Protein AF-0000000079921568 (afdb_homodimer)

Structure (mmCIF, N/CA/C/O backbone):
data_AF-0000000079921568-model_v1
#
loop_
_entity.id
_entity.type
_entity.pdbx_description
1 polymer 'ATP synthase subunit c'
#
loop_
_atom_site.group_PDB
_atom_site.id
_atom_site.type_symbol
_atom_site.label_atom_id
_atom_site.label_alt_id
_atom_site.label_comp_id
_atom_site.label_asym_id
_atom_site.label_entity_id
_a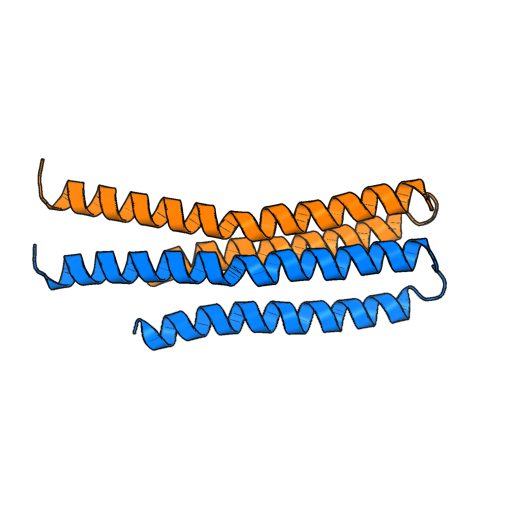tom_site.label_seq_id
_atom_site.pdbx_PDB_ins_code
_atom_site.Cartn_x
_atom_site.Cartn_y
_atom_site.Cartn_z
_atom_site.occupancy
_atom_site.B_iso_or_equiv
_atom_site.auth_seq_id
_atom_site.auth_comp_id
_atom_site.auth_asym_id
_atom_site.auth_atom_id
_atom_site.pdbx_PDB_model_num
ATOM 1 N N . MET A 1 1 ? -6.113 39.531 9.977 1 38.06 1 MET A N 1
ATOM 2 C CA . MET A 1 1 ? -5.785 38.188 9.562 1 38.06 1 MET A CA 1
ATOM 3 C C . MET A 1 1 ? -4.434 37.75 10.133 1 38.06 1 MET A C 1
ATOM 5 O O . MET A 1 1 ? -3.393 38.281 9.727 1 38.06 1 MET A O 1
ATOM 9 N N . ASP A 1 2 ? -4.32 37.344 11.359 1 45.12 2 ASP A N 1
ATOM 10 C CA . ASP A 1 2 ? -3.203 37.375 12.297 1 45.12 2 ASP A CA 1
ATOM 11 C C . ASP A 1 2 ? -2.186 36.281 11.953 1 45.12 2 ASP A C 1
ATOM 13 O O . ASP A 1 2 ? -2.521 35.281 11.305 1 45.12 2 ASP A O 1
ATOM 17 N N . ALA A 1 3 ? -0.828 36.594 11.945 1 54.62 3 ALA A N 1
ATOM 18 C CA . ALA A 1 3 ? 0.366 35.781 11.703 1 54.62 3 ALA A CA 1
ATOM 19 C C . ALA A 1 3 ? 0.149 34.344 12.141 1 54.62 3 ALA A C 1
ATOM 21 O O . ALA A 1 3 ? 0.685 33.406 11.531 1 54.62 3 ALA A O 1
ATOM 22 N N . THR A 1 4 ? -0.68 34.125 13.109 1 51.62 4 THR A N 1
ATOM 23 C CA . THR A 1 4 ? -0.924 32.812 13.664 1 51.62 4 THR A CA 1
ATOM 24 C C . THR A 1 4 ? -1.682 31.938 12.664 1 51.62 4 THR A C 1
ATOM 26 O O . THR A 1 4 ? -1.43 30.734 12.555 1 51.62 4 THR A O 1
ATOM 29 N N . THR A 1 5 ? -2.674 32.562 11.938 1 52.34 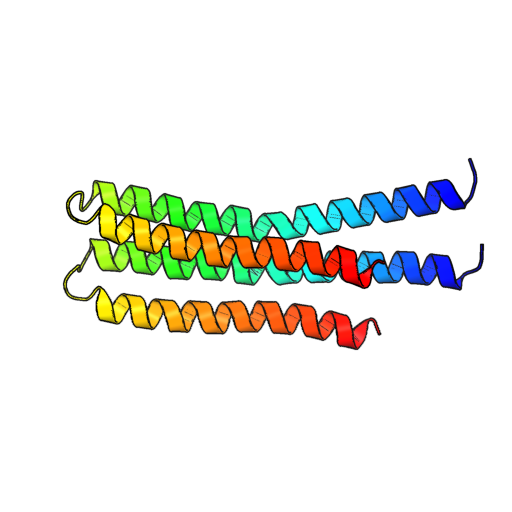5 THR A N 1
ATOM 30 C CA . THR A 1 5 ? -3.469 31.812 10.961 1 52.34 5 THR A CA 1
ATOM 31 C C . THR A 1 5 ? -2.613 31.422 9.758 1 52.34 5 THR A C 1
ATOM 33 O O . THR A 1 5 ? -2.773 30.328 9.219 1 52.34 5 THR A O 1
ATOM 36 N N . VAL A 1 6 ? -1.819 32.344 9.359 1 48.06 6 VAL A N 1
ATOM 37 C CA . VAL A 1 6 ? -0.957 32.062 8.219 1 48.06 6 VAL A CA 1
ATOM 38 C C . VAL A 1 6 ? 0.028 30.969 8.57 1 48.06 6 VAL A C 1
ATOM 40 O O . VAL A 1 6 ? 0.27 30.062 7.77 1 48.06 6 VAL A O 1
ATOM 43 N N . LEU A 1 7 ? 0.673 31.078 9.758 1 50.62 7 LEU A N 1
ATOM 44 C CA . LEU A 1 7 ? 1.622 30.047 10.188 1 50.62 7 LEU A CA 1
ATOM 45 C C . LEU A 1 7 ? 0.937 28.688 10.312 1 50.62 7 LEU A C 1
ATOM 47 O O . LEU A 1 7 ? 1.525 27.656 9.984 1 50.62 7 LEU A O 1
ATOM 51 N N . ALA A 1 8 ? -0.29 28.672 10.844 1 53.34 8 ALA A N 1
ATOM 52 C CA . ALA A 1 8 ? -1.064 27.438 10.953 1 53.34 8 ALA A CA 1
ATOM 53 C C . ALA A 1 8 ? -1.344 26.828 9.57 1 53.34 8 ALA A C 1
ATOM 55 O O . ALA A 1 8 ? -1.312 25.609 9.398 1 53.34 8 ALA A O 1
ATOM 56 N N . GLU A 1 9 ? -1.662 27.75 8.633 1 50.62 9 GLU A N 1
ATOM 57 C CA . GLU A 1 9 ? -1.928 27.312 7.273 1 50.62 9 GLU A CA 1
ATOM 58 C C . GLU A 1 9 ? -0.677 26.703 6.637 1 50.62 9 GLU A C 1
ATOM 60 O O . GLU A 1 9 ? -0.748 25.672 5.961 1 50.62 9 GLU A O 1
ATOM 65 N N . ILE A 1 10 ? 0.417 27.422 6.848 1 49.44 10 ILE A N 1
ATOM 66 C CA . ILE A 1 10 ? 1.685 26.953 6.305 1 49.44 10 ILE A CA 1
ATOM 67 C C . ILE A 1 10 ? 2.086 25.641 6.992 1 49.44 10 ILE A C 1
ATOM 69 O O . ILE A 1 10 ? 2.562 24.719 6.336 1 49.44 10 ILE A O 1
ATOM 73 N N . ASN A 1 11 ? 1.944 25.578 8.375 1 54.03 11 ASN A N 1
ATOM 74 C CA . ASN A 1 11 ? 2.281 24.391 9.141 1 54.03 11 ASN A CA 1
ATOM 75 C C . ASN A 1 11 ? 1.396 23.203 8.75 1 54.03 11 ASN A C 1
ATOM 77 O O . ASN A 1 11 ? 1.869 22.078 8.672 1 54.03 11 ASN A O 1
ATOM 81 N N . GLY A 1 12 ? 0.179 23.5 8.594 1 53.88 12 GLY A N 1
ATOM 82 C CA . GLY A 1 12 ? -0.721 22.469 8.109 1 53.88 12 GLY A CA 1
ATOM 83 C C . GLY A 1 12 ? -0.335 21.922 6.742 1 53.88 12 GLY A C 1
ATOM 84 O O . GLY A 1 12 ? -0.449 20.734 6.484 1 53.88 12 GLY A O 1
ATOM 85 N N . ASN A 1 13 ? 0.067 22.875 5.891 1 53.38 13 ASN A N 1
ATOM 86 C CA . ASN A 1 13 ? 0.484 22.516 4.539 1 53.38 13 ASN A CA 1
ATOM 87 C C . ASN A 1 13 ? 1.713 21.609 4.551 1 53.38 13 ASN A C 1
ATOM 89 O O . ASN A 1 13 ? 1.768 20.625 3.816 1 53.38 13 ASN A O 1
ATOM 93 N N . ILE A 1 14 ? 2.682 21.969 5.355 1 58.16 14 ILE A N 1
ATOM 94 C CA . ILE A 1 14 ? 3.922 21.203 5.406 1 58.16 14 ILE A CA 1
ATOM 95 C C . ILE A 1 14 ? 3.652 19.828 6 1 58.16 14 ILE A C 1
ATOM 97 O O . ILE A 1 14 ? 4.219 18.828 5.555 1 58.16 14 ILE A O 1
ATOM 101 N N . ALA A 1 15 ? 2.695 19.797 6.871 1 59.44 15 ALA A N 1
ATOM 102 C CA . ALA A 1 15 ? 2.314 18.531 7.488 1 59.44 15 ALA A CA 1
ATOM 103 C C . ALA A 1 15 ? 1.675 17.594 6.469 1 59.44 15 ALA A C 1
ATOM 105 O O . ALA A 1 15 ? 1.96 16.391 6.453 1 59.44 15 ALA A O 1
ATOM 106 N N . THR A 1 16 ? 0.904 18.203 5.621 1 60.38 16 THR A N 1
ATOM 107 C CA . THR A 1 16 ? 0.233 17.406 4.598 1 60.38 16 THR A CA 1
ATOM 108 C C . THR A 1 16 ? 1.241 16.859 3.594 1 60.38 16 THR A C 1
ATOM 110 O O . THR A 1 16 ? 1.142 15.703 3.178 1 60.38 16 THR A O 1
ATOM 113 N N . VAL A 1 17 ? 2.166 17.625 3.299 1 63.59 17 VAL A N 1
ATOM 114 C CA . VAL A 1 17 ? 3.199 17.203 2.359 1 63.59 17 VAL A CA 1
ATOM 115 C C . VAL A 1 17 ? 4.078 16.125 3.002 1 63.59 17 VAL A C 1
ATOM 117 O O . VAL A 1 17 ? 4.43 15.133 2.361 1 63.59 17 VAL A O 1
ATOM 120 N N . GLY A 1 18 ? 4.305 16.344 4.242 1 65.81 18 GLY A N 1
ATOM 121 C CA . GLY A 1 18 ? 5.141 15.391 4.949 1 65.81 18 GLY A CA 1
ATOM 122 C C . GLY A 1 18 ? 4.527 14.008 5.031 1 65.81 18 GLY A C 1
ATOM 123 O O . GLY A 1 18 ? 5.199 13.008 4.758 1 65.81 18 GLY A O 1
ATOM 124 N N . TYR A 1 19 ? 3.225 13.977 5.297 1 64.56 19 TYR A N 1
ATOM 125 C CA . TYR A 1 19 ? 2.559 12.688 5.379 1 64.56 19 TYR A CA 1
ATOM 126 C C . TYR A 1 19 ? 2.451 12.039 4 1 64.56 19 TYR A C 1
ATOM 128 O O . TYR A 1 19 ? 2.637 10.828 3.857 1 64.56 19 TYR A O 1
ATOM 136 N N . GLY A 1 20 ? 2.061 12.867 3.086 1 67.94 20 GLY A N 1
ATOM 137 C CA . GLY A 1 20 ? 1.974 12.32 1.739 1 67.94 20 GLY A CA 1
ATOM 138 C C . GLY A 1 20 ? 3.258 11.664 1.278 1 67.94 20 GLY A C 1
ATOM 139 O O . GLY A 1 20 ? 3.23 10.57 0.711 1 67.94 20 GLY A O 1
ATOM 140 N N . LEU A 1 21 ? 4.266 12.195 1.635 1 73.38 21 LEU A N 1
ATOM 141 C CA . LEU A 1 21 ? 5.574 11.656 1.274 1 73.38 21 LEU A CA 1
ATOM 142 C C . LEU A 1 21 ? 5.898 10.414 2.1 1 73.38 21 LEU A C 1
ATOM 144 O O . LEU A 1 21 ? 6.484 9.461 1.586 1 73.38 21 LEU A O 1
ATOM 148 N N . ALA A 1 22 ? 5.402 10.398 3.32 1 74.12 22 ALA A N 1
ATOM 149 C CA . ALA A 1 22 ? 5.699 9.297 4.238 1 74.12 22 ALA A CA 1
ATOM 150 C C . ALA A 1 22 ? 4.957 8.031 3.836 1 74.12 22 ALA A C 1
ATOM 152 O O . ALA A 1 22 ? 5.422 6.918 4.102 1 74.12 22 ALA A O 1
ATOM 153 N N . ALA A 1 23 ? 3.902 8.219 3.082 1 81 23 ALA A N 1
ATOM 154 C CA . ALA A 1 23 ? 3.074 7.066 2.729 1 81 23 ALA A CA 1
ATOM 155 C C . ALA A 1 23 ? 3.531 6.445 1.411 1 81 23 ALA A C 1
ATOM 157 O O . ALA A 1 23 ? 3.158 5.316 1.088 1 81 23 ALA A O 1
ATOM 158 N N . ILE A 1 24 ? 4.34 7.098 0.699 1 85.69 24 ILE A N 1
ATOM 159 C CA . ILE A 1 24 ? 4.805 6.605 -0.594 1 85.69 24 ILE A CA 1
ATOM 160 C C . ILE A 1 24 ? 5.621 5.332 -0.4 1 85.69 24 ILE A C 1
ATOM 162 O O . ILE A 1 24 ? 5.355 4.312 -1.038 1 85.69 24 ILE A O 1
ATOM 166 N N . GLY A 1 25 ? 6.555 5.344 0.484 1 90.12 25 GLY A N 1
ATOM 167 C CA . GLY A 1 25 ? 7.422 4.211 0.749 1 90.12 25 GLY A CA 1
ATOM 168 C C . GLY A 1 25 ? 6.664 2.961 1.156 1 90.12 25 GLY A C 1
ATOM 169 O O . GLY A 1 25 ? 6.738 1.935 0.476 1 90.12 25 GLY A O 1
ATOM 170 N N . PRO A 1 26 ? 5.879 3.1 2.125 1 93.12 26 PRO A N 1
ATOM 171 C CA . PRO A 1 26 ? 5.137 1.928 2.596 1 93.12 26 PRO A CA 1
ATOM 172 C C . PRO A 1 26 ? 4.191 1.364 1.536 1 93.12 26 PRO A C 1
ATOM 174 O O . PRO A 1 26 ? 4.051 0.144 1.418 1 93.12 26 PRO A O 1
ATOM 177 N N . ALA A 1 27 ? 3.578 2.193 0.785 1 93.44 27 ALA A N 1
ATOM 178 C CA . ALA A 1 27 ? 2.658 1.714 -0.242 1 93.44 27 ALA A CA 1
ATOM 179 C C . ALA A 1 27 ? 3.396 0.917 -1.312 1 93.44 27 ALA A C 1
ATOM 181 O O . ALA A 1 27 ? 2.936 -0.146 -1.733 1 93.44 27 ALA A O 1
ATOM 182 N N . ILE A 1 28 ? 4.5 1.393 -1.746 1 94.5 28 ILE A N 1
ATOM 183 C CA . ILE A 1 28 ? 5.344 0.672 -2.695 1 94.5 28 ILE A CA 1
ATOM 184 C C . ILE A 1 28 ? 5.855 -0.618 -2.057 1 94.5 28 ILE A C 1
ATOM 186 O O . ILE A 1 28 ? 5.852 -1.675 -2.691 1 94.5 28 ILE A O 1
ATO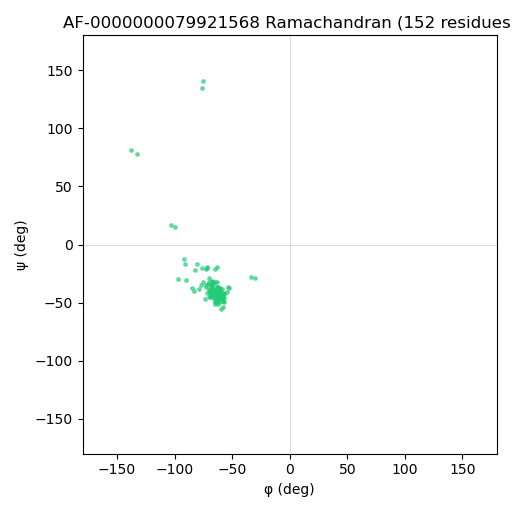M 190 N N . GLY A 1 29 ? 6.242 -0.471 -0.832 1 96.38 29 GLY A N 1
ATOM 191 C CA . GLY A 1 29 ? 6.715 -1.636 -0.101 1 96.38 29 GLY A CA 1
ATOM 192 C C . GLY A 1 29 ? 5.695 -2.76 -0.045 1 96.38 29 GLY A C 1
ATOM 193 O O . GLY A 1 29 ? 6.027 -3.916 -0.313 1 96.38 29 GLY A O 1
ATOM 194 N N . VAL A 1 30 ? 4.48 -2.465 0.254 1 97.56 30 VAL A N 1
ATOM 195 C CA . VAL A 1 30 ? 3.416 -3.461 0.288 1 97.56 30 VAL A CA 1
ATOM 196 C C . VAL A 1 30 ? 3.24 -4.078 -1.099 1 97.56 30 VAL A C 1
ATOM 198 O O . VAL A 1 30 ? 3.098 -5.297 -1.23 1 97.56 30 VAL A O 1
ATOM 201 N N . GLY A 1 31 ? 3.293 -3.273 -2.09 1 97.69 31 GLY A N 1
ATOM 202 C CA . GLY A 1 31 ? 3.193 -3.779 -3.451 1 97.69 31 GLY A CA 1
ATOM 203 C C . GLY A 1 31 ? 4.277 -4.781 -3.795 1 97.69 31 GLY A C 1
ATOM 204 O O . GLY A 1 31 ? 4 -5.828 -4.383 1 97.69 31 GLY A O 1
ATOM 205 N N . ILE A 1 32 ? 5.477 -4.465 -3.473 1 98.12 32 ILE A N 1
ATOM 206 C CA . ILE A 1 32 ? 6.613 -5.34 -3.736 1 98.12 32 ILE A CA 1
ATOM 207 C C . ILE A 1 32 ? 6.449 -6.648 -2.963 1 98.12 32 ILE A C 1
ATOM 209 O O . ILE A 1 32 ? 6.613 -7.734 -3.525 1 98.12 32 ILE A O 1
ATOM 213 N N . VAL A 1 33 ? 6.082 -6.57 -1.693 1 98.56 33 VAL A N 1
ATOM 214 C CA . VAL A 1 33 ? 5.957 -7.75 -0.847 1 98.56 33 VAL A CA 1
ATOM 215 C C . VAL A 1 33 ? 4.871 -8.672 -1.402 1 98.56 33 VAL A C 1
ATOM 217 O O . VAL A 1 33 ? 5.098 -9.867 -1.585 1 98.56 33 VAL A O 1
ATOM 220 N N . VAL A 1 34 ? 3.709 -8.148 -1.671 1 98.69 34 VAL A N 1
ATOM 221 C CA . VAL A 1 34 ? 2.598 -8.961 -2.162 1 98.69 34 VAL A CA 1
ATOM 222 C C . VAL A 1 34 ? 2.9 -9.453 -3.576 1 98.69 34 VAL A C 1
ATOM 224 O O . VAL A 1 34 ? 2.637 -10.609 -3.906 1 98.69 34 VAL A O 1
ATOM 227 N N . GLY A 1 35 ? 3.471 -8.633 -4.387 1 98.56 35 GLY A N 1
ATOM 228 C CA . GLY A 1 35 ? 3.863 -9.039 -5.723 1 98.56 35 GLY A CA 1
ATOM 229 C C . GLY A 1 35 ? 4.832 -10.211 -5.73 1 98.56 35 GLY A C 1
ATOM 230 O O . GLY A 1 35 ? 4.656 -11.164 -6.488 1 98.56 35 GLY A O 1
ATOM 231 N N . LYS A 1 36 ? 5.859 -10.117 -4.895 1 98.69 36 LYS A N 1
ATOM 232 C CA . LYS A 1 36 ? 6.832 -11.203 -4.805 1 98.69 36 LYS A CA 1
ATOM 233 C C . LYS A 1 36 ? 6.195 -12.469 -4.227 1 98.69 36 LYS A C 1
ATOM 235 O O . LYS A 1 36 ? 6.57 -13.578 -4.594 1 98.69 36 LYS A O 1
ATOM 240 N N . THR A 1 37 ? 5.242 -12.312 -3.297 1 98.75 37 THR A N 1
ATOM 241 C CA . THR A 1 37 ? 4.496 -13.461 -2.787 1 98.75 37 THR A CA 1
ATOM 242 C C . THR A 1 37 ? 3.717 -14.141 -3.908 1 98.75 37 THR A C 1
ATOM 244 O O . THR A 1 37 ? 3.742 -15.367 -4.027 1 98.75 37 THR A O 1
ATOM 247 N N . ILE A 1 38 ? 3.076 -13.375 -4.73 1 98.56 38 ILE A N 1
ATOM 248 C CA . ILE A 1 38 ? 2.307 -13.883 -5.859 1 98.56 38 ILE A CA 1
ATOM 249 C C . ILE A 1 38 ? 3.23 -14.633 -6.816 1 98.56 38 ILE A C 1
ATOM 251 O O . ILE A 1 38 ? 2.926 -15.758 -7.234 1 98.56 38 ILE A O 1
ATOM 255 N N . GLU A 1 39 ? 4.359 -14.031 -7.078 1 97.94 39 GLU A N 1
ATOM 256 C CA . GLU A 1 39 ? 5.352 -14.672 -7.934 1 97.94 39 GLU A CA 1
ATOM 257 C C . GLU A 1 39 ? 5.832 -15.984 -7.328 1 97.94 39 GLU A C 1
ATOM 259 O O . GLU A 1 39 ? 5.969 -16.984 -8.031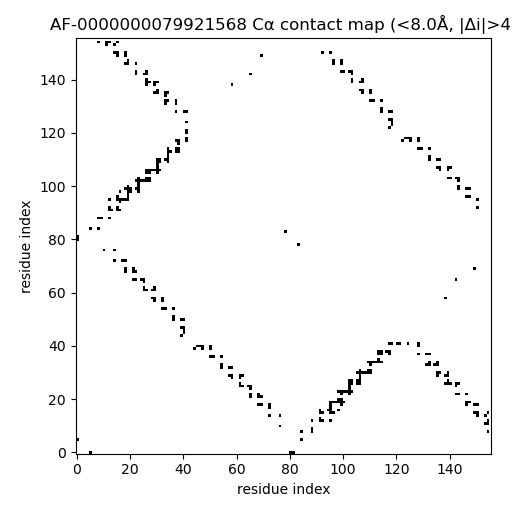 1 97.94 39 GLU A O 1
ATOM 264 N N . GLY A 1 40 ? 6.125 -15.977 -6.066 1 98 40 GLY A N 1
ATOM 265 C CA . GLY A 1 40 ? 6.574 -17.156 -5.359 1 98 40 GLY A CA 1
ATOM 266 C C . GLY A 1 40 ? 5.547 -18.281 -5.352 1 98 40 GLY A C 1
ATOM 267 O O . GLY A 1 40 ? 5.879 -19.438 -5.602 1 98 40 GLY A O 1
ATOM 268 N N . VAL A 1 41 ? 4.289 -17.938 -5.125 1 97.94 41 VAL A N 1
ATOM 269 C CA . VAL A 1 41 ? 3.209 -18.922 -5.09 1 97.94 41 VAL A CA 1
ATOM 270 C C . VAL A 1 41 ? 2.992 -19.5 -6.484 1 97.94 41 VAL A C 1
ATOM 272 O O . VAL A 1 41 ? 2.764 -20.703 -6.633 1 97.94 41 VAL A O 1
ATOM 275 N N . ALA A 1 42 ? 3.16 -18.75 -7.488 1 96.88 42 ALA A N 1
ATOM 276 C CA . ALA A 1 42 ? 3.008 -19.219 -8.867 1 96.88 42 ALA A CA 1
ATOM 277 C C . ALA A 1 42 ? 4.129 -20.172 -9.25 1 96.88 42 ALA A C 1
ATOM 279 O O . ALA A 1 42 ? 3.926 -21.094 -10.047 1 96.88 42 ALA A O 1
ATOM 280 N N . ARG A 1 43 ? 5.285 -19.969 -8.617 1 95.94 43 ARG A N 1
ATOM 281 C CA . ARG A 1 43 ? 6.453 -20.781 -8.922 1 95.94 43 ARG A CA 1
ATOM 282 C C . ARG A 1 43 ? 6.434 -22.078 -8.117 1 95.94 43 ARG A C 1
ATOM 284 O O . ARG A 1 43 ? 6.824 -23.141 -8.617 1 95.94 43 ARG A O 1
ATOM 291 N N . GLN A 1 44 ? 5.969 -21.953 -6.867 1 96.75 44 GLN A N 1
ATOM 292 C CA . GLN A 1 44 ? 5.949 -23.078 -5.938 1 96.75 44 GLN A CA 1
ATOM 293 C C . GLN A 1 44 ? 4.645 -23.109 -5.145 1 96.75 44 GLN A C 1
ATOM 295 O O . GLN A 1 44 ? 4.625 -22.75 -3.963 1 96.75 44 GLN A O 1
ATOM 300 N N . PRO A 1 45 ? 3.604 -23.641 -5.723 1 95.75 45 PRO A N 1
ATOM 301 C CA . PRO A 1 45 ? 2.287 -23.609 -5.078 1 95.75 45 PRO A CA 1
ATOM 302 C C . PRO A 1 45 ? 2.244 -24.422 -3.783 1 95.75 45 PRO A C 1
ATOM 304 O O . PRO A 1 45 ? 1.429 -24.141 -2.902 1 95.75 45 PRO A O 1
ATOM 307 N N . GLU A 1 46 ? 3.113 -25.297 -3.658 1 96.31 46 GLU A N 1
ATOM 308 C CA . GLU A 1 46 ? 3.131 -26.141 -2.465 1 96.31 46 GLU A CA 1
ATOM 309 C C . GLU A 1 46 ? 3.586 -25.344 -1.24 1 96.31 46 GLU A C 1
ATOM 311 O O . GLU A 1 46 ? 3.363 -25.766 -0.104 1 96.31 46 GLU A O 1
ATOM 316 N N . LEU A 1 47 ? 4.277 -24.156 -1.444 1 97.31 47 LEU A N 1
ATOM 317 C CA . LEU A 1 47 ? 4.785 -23.344 -0.35 1 97.31 47 LEU A CA 1
ATOM 318 C C . LEU A 1 47 ? 3.898 -22.125 -0.128 1 97.31 47 LEU A C 1
ATOM 320 O O . LEU A 1 47 ? 4.297 -21.172 0.553 1 97.31 47 LEU A O 1
ATOM 324 N N . ALA A 1 48 ? 2.676 -22.109 -0.645 1 97.25 48 ALA A N 1
ATOM 325 C CA . ALA A 1 48 ? 1.798 -20.953 -0.598 1 97.25 48 ALA A CA 1
ATOM 326 C C . ALA A 1 48 ? 1.549 -20.5 0.842 1 97.25 48 ALA A C 1
ATOM 328 O O . ALA A 1 48 ? 1.577 -19.312 1.146 1 97.25 48 ALA A O 1
ATOM 329 N N . GLY A 1 49 ? 1.341 -21.438 1.685 1 97.25 49 GLY A N 1
ATOM 330 C CA . GLY A 1 49 ? 1.109 -21.094 3.08 1 97.25 49 GLY A CA 1
ATOM 331 C C . GLY A 1 49 ? 2.287 -20.391 3.727 1 97.25 49 GLY A C 1
ATOM 332 O O . GLY A 1 49 ? 2.113 -19.375 4.406 1 97.25 49 GLY A O 1
ATOM 333 N N . ARG A 1 50 ? 3.414 -20.891 3.561 1 98.31 50 ARG A N 1
ATOM 334 C CA . ARG A 1 50 ? 4.613 -20.297 4.137 1 98.31 50 ARG A CA 1
ATOM 335 C C . ARG A 1 50 ? 4.891 -18.922 3.529 1 98.31 50 ARG A C 1
ATOM 337 O O . ARG A 1 50 ? 5.27 -17.984 4.238 1 98.31 50 ARG A O 1
ATOM 344 N N . LEU A 1 51 ? 4.715 -18.859 2.189 1 98.38 51 LEU A N 1
ATOM 345 C CA . LEU A 1 51 ? 4.926 -17.594 1.498 1 98.38 51 LEU A CA 1
ATOM 346 C C . LEU A 1 51 ? 3.938 -16.547 1.982 1 98.38 51 LEU A C 1
ATOM 348 O O . LEU A 1 51 ? 4.297 -15.367 2.127 1 98.38 51 LEU A O 1
ATOM 352 N N . GLN A 1 52 ? 2.695 -16.938 2.285 1 98.25 52 GLN A N 1
ATOM 353 C CA . GLN A 1 52 ? 1.697 -15.992 2.789 1 98.25 52 GLN A CA 1
ATOM 354 C C . GLN A 1 52 ? 2.057 -15.508 4.191 1 98.25 52 GLN A C 1
ATOM 356 O O . GLN A 1 52 ? 1.799 -14.359 4.539 1 98.25 52 GLN A O 1
ATOM 361 N N . VAL A 1 53 ? 2.619 -16.328 4.988 1 98.38 53 VAL A N 1
ATOM 362 C CA . VAL A 1 53 ? 3.059 -15.93 6.32 1 98.38 53 VAL A CA 1
ATOM 363 C C . VAL A 1 53 ? 4.148 -14.867 6.199 1 98.38 53 VAL A C 1
ATOM 365 O O . VAL A 1 53 ? 4.105 -13.844 6.891 1 98.38 53 VAL A O 1
ATOM 368 N N . LEU A 1 54 ? 5.113 -15.078 5.289 1 98.5 54 LEU A N 1
ATOM 369 C CA . LEU A 1 54 ? 6.172 -14.109 5.043 1 98.5 54 LEU A CA 1
ATOM 370 C C . LEU A 1 54 ? 5.598 -12.797 4.523 1 98.5 54 LEU A C 1
ATOM 372 O O . LEU A 1 54 ? 6.078 -11.719 4.875 1 98.5 54 LEU A O 1
ATOM 376 N N . MET A 1 55 ? 4.582 -12.969 3.719 1 98.56 55 MET A N 1
ATOM 377 C CA . MET A 1 55 ? 3.893 -11.797 3.191 1 98.56 55 MET A CA 1
ATOM 378 C C . MET A 1 55 ? 3.334 -10.938 4.32 1 98.56 55 MET A C 1
ATOM 380 O O . MET A 1 55 ? 3.5 -9.719 4.32 1 98.56 55 MET A O 1
ATOM 384 N N . TRP A 1 56 ? 2.717 -11.594 5.297 1 98.56 56 TRP A N 1
ATOM 385 C CA . TRP A 1 56 ? 2.111 -10.883 6.414 1 98.56 56 TRP A CA 1
ATOM 386 C C . TRP A 1 56 ? 3.172 -10.148 7.23 1 98.56 56 TRP A C 1
ATOM 388 O O . TRP A 1 56 ? 2.955 -9.016 7.664 1 98.56 56 TRP A O 1
ATOM 398 N N . ILE A 1 57 ? 4.324 -10.805 7.398 1 98 57 ILE A N 1
ATOM 399 C CA . ILE A 1 57 ? 5.426 -10.188 8.125 1 98 57 ILE A CA 1
ATOM 400 C C . ILE A 1 57 ? 5.898 -8.938 7.387 1 98 57 ILE A C 1
ATOM 402 O O . ILE A 1 57 ? 6.074 -7.883 7.996 1 98 57 ILE A O 1
ATOM 406 N N . GLY A 1 58 ? 6.086 -9.062 6.07 1 97.94 58 GLY A N 1
ATOM 407 C CA . GLY A 1 58 ? 6.469 -7.922 5.254 1 97.94 58 GLY A CA 1
ATOM 408 C C . GLY A 1 58 ? 5.461 -6.789 5.305 1 97.94 58 GLY A C 1
ATOM 409 O O . GLY A 1 58 ? 5.84 -5.621 5.453 1 97.94 58 GLY A O 1
ATOM 410 N N . ILE A 1 59 ? 4.18 -7.113 5.254 1 97.69 59 ILE A N 1
ATOM 411 C CA . ILE A 1 59 ? 3.121 -6.109 5.297 1 97.69 59 ILE A CA 1
ATOM 412 C C . ILE A 1 59 ? 3.111 -5.426 6.66 1 97.69 59 ILE A C 1
ATOM 414 O O . ILE A 1 59 ? 2.998 -4.199 6.746 1 97.69 59 ILE A O 1
ATOM 418 N N . ALA A 1 60 ? 3.283 -6.168 7.656 1 96.69 60 ALA A N 1
ATOM 419 C CA . ALA A 1 60 ? 3.244 -5.637 9.016 1 96.69 60 ALA A CA 1
ATOM 420 C C . ALA A 1 60 ? 4.328 -4.582 9.227 1 96.69 60 ALA A C 1
ATOM 422 O O . ALA A 1 60 ? 4.055 -3.49 9.727 1 96.69 60 ALA A O 1
ATOM 423 N N . PHE A 1 61 ? 5.59 -4.855 8.789 1 96.31 61 PHE A N 1
ATOM 424 C CA . PHE A 1 61 ? 6.711 -3.951 9 1 96.31 61 PHE A CA 1
ATOM 425 C C . PHE A 1 61 ? 6.602 -2.73 8.094 1 96.31 61 PHE A C 1
ATOM 427 O O . PHE A 1 61 ? 6.969 -1.622 8.492 1 96.31 61 PHE A O 1
ATOM 434 N N . THR A 1 62 ? 6.07 -2.959 6.895 1 95.38 62 THR A N 1
ATOM 435 C CA . THR A 1 62 ? 5.867 -1.846 5.973 1 95.38 62 THR A CA 1
ATOM 436 C C . THR A 1 62 ? 4.801 -0.893 6.5 1 95.38 62 THR A C 1
ATOM 438 O O . THR A 1 62 ? 4.984 0.326 6.484 1 95.38 62 THR A O 1
ATOM 441 N N . GLU A 1 63 ? 3.752 -1.487 7.008 1 93.31 63 GLU A N 1
ATOM 442 C CA . GLU A 1 63 ? 2.668 -0.685 7.566 1 93.31 63 GLU A CA 1
ATOM 443 C C . GLU A 1 63 ? 3.129 0.076 8.805 1 93.31 63 GLU A C 1
ATOM 445 O O . GLU A 1 63 ? 2.729 1.223 9.023 1 93.31 63 GLU A O 1
ATOM 450 N N . ALA A 1 64 ? 3.914 -0.62 9.633 1 91.88 64 ALA A N 1
ATOM 451 C CA . ALA A 1 64 ? 4.449 0.015 10.836 1 91.88 64 ALA A CA 1
ATOM 452 C C . ALA A 1 64 ? 5.203 1.296 10.492 1 91.88 64 ALA A C 1
ATOM 454 O O . ALA A 1 64 ? 5.074 2.307 11.188 1 91.88 64 ALA A O 1
ATOM 455 N N . LEU A 1 65 ? 5.988 1.272 9.398 1 88.38 65 LEU A N 1
ATOM 456 C CA . LEU A 1 65 ? 6.734 2.443 8.953 1 88.38 65 LEU A CA 1
ATOM 457 C C . LEU A 1 65 ? 5.789 3.578 8.57 1 88.38 65 LEU A C 1
ATOM 459 O O . LEU A 1 65 ? 6.074 4.746 8.836 1 88.38 65 LEU A O 1
ATOM 463 N N . ALA A 1 66 ? 4.68 3.248 7.891 1 85.81 66 ALA A N 1
ATOM 464 C CA . ALA A 1 66 ? 3.689 4.254 7.516 1 85.81 66 ALA A CA 1
ATOM 465 C C . ALA A 1 66 ? 3.102 4.93 8.75 1 85.81 66 ALA A C 1
ATOM 467 O O . ALA A 1 66 ? 2.971 6.156 8.789 1 85.81 66 ALA A O 1
ATOM 468 N N . PHE A 1 67 ? 2.746 4.137 9.766 1 83.88 67 PHE A N 1
ATOM 469 C CA . PHE A 1 67 ? 2.137 4.652 10.984 1 83.88 67 PHE A CA 1
ATOM 470 C C . PHE A 1 67 ? 3.121 5.527 11.75 1 83.88 67 PHE A C 1
ATOM 472 O O . PHE A 1 67 ? 2.74 6.562 12.297 1 83.88 67 PHE A O 1
ATOM 479 N N . ILE A 1 68 ? 4.383 5.09 11.758 1 82.88 68 ILE A N 1
ATOM 480 C CA . ILE A 1 68 ? 5.41 5.879 12.422 1 82.88 68 ILE A CA 1
ATOM 481 C C . ILE A 1 68 ? 5.551 7.234 11.734 1 82.88 68 ILE A C 1
ATOM 483 O O . ILE A 1 68 ? 5.723 8.258 12.391 1 82.88 68 ILE A O 1
ATOM 487 N N . GLY A 1 69 ? 5.527 7.27 10.445 1 76.38 69 GLY A N 1
ATOM 488 C CA . GLY A 1 69 ? 5.574 8.516 9.703 1 76.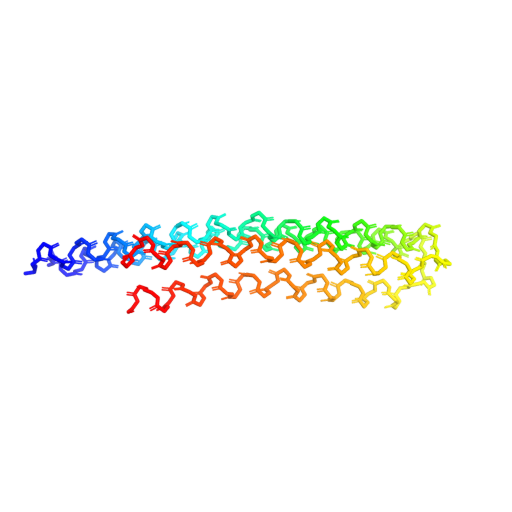38 69 GLY A CA 1
ATOM 489 C C . GLY A 1 69 ? 4.441 9.461 10.039 1 76.38 69 GLY A C 1
ATOM 490 O O . GLY A 1 69 ? 4.66 10.664 10.219 1 76.38 69 GLY A O 1
ATOM 491 N N . ILE A 1 70 ? 3.266 8.977 10.258 1 74.44 70 ILE A N 1
ATOM 492 C CA . ILE A 1 70 ? 2.088 9.766 10.594 1 74.44 70 ILE A CA 1
ATOM 493 C C . ILE A 1 70 ? 2.193 10.273 12.031 1 74.44 70 ILE A C 1
ATOM 495 O O . ILE A 1 70 ? 1.901 11.438 12.305 1 74.44 70 ILE A O 1
ATOM 499 N N . ALA A 1 71 ? 2.549 9.367 12.867 1 76.25 71 ALA A N 1
ATOM 500 C CA . ALA A 1 71 ? 2.67 9.711 14.281 1 76.25 71 ALA A CA 1
ATOM 501 C C . ALA A 1 71 ? 3.697 10.82 14.484 1 76.25 71 ALA A C 1
ATOM 503 O O . ALA A 1 71 ? 3.496 11.719 15.305 1 76.25 71 ALA A O 1
ATOM 504 N N . THR A 1 72 ? 4.766 10.703 13.797 1 73 72 THR A N 1
ATOM 505 C CA . THR A 1 72 ? 5.832 11.688 13.922 1 73 72 THR A CA 1
ATOM 506 C C . THR A 1 72 ? 5.348 13.07 13.484 1 73 72 THR A C 1
ATOM 508 O O . THR A 1 72 ? 5.719 14.078 14.086 1 73 72 THR A O 1
ATOM 511 N N . TYR A 1 73 ? 4.621 13.102 12.508 1 65.62 73 TYR A N 1
ATOM 512 C CA . TYR A 1 73 ? 4.047 14.375 12.086 1 65.62 73 TYR A CA 1
ATOM 513 C C . TYR A 1 73 ? 3.191 14.984 13.195 1 65.62 73 TYR A C 1
ATOM 515 O O . TYR A 1 73 ? 3.26 16.188 13.445 1 65.62 73 TYR A O 1
ATOM 523 N N . PHE A 1 74 ? 2.365 14.141 13.797 1 65.69 74 PHE A N 1
ATOM 524 C CA . PHE A 1 74 ? 1.488 14.602 14.867 1 65.69 74 PHE A CA 1
ATOM 525 C C . PHE A 1 74 ? 2.301 15.094 16.062 1 65.69 74 PHE A C 1
ATOM 527 O O . PHE A 1 74 ? 1.918 16.062 16.719 1 65.69 74 PHE A O 1
ATOM 534 N N . ILE A 1 75 ? 3.357 14.516 16.234 1 67.62 75 ILE A N 1
ATOM 535 C CA . ILE A 1 75 ? 4.156 14.867 17.406 1 67.62 75 ILE A CA 1
ATOM 536 C C . ILE A 1 75 ? 4.918 16.172 17.141 1 67.62 75 ILE A C 1
ATOM 538 O O . ILE A 1 75 ? 5 17.031 18.016 1 67.62 75 ILE A O 1
ATOM 542 N N . PHE A 1 76 ? 5.371 16.312 15.969 1 58.44 76 PHE A N 1
ATOM 543 C CA . PHE A 1 76 ? 6.262 17.438 15.734 1 58.44 76 PHE A CA 1
ATOM 544 C C . PHE A 1 76 ? 5.473 18.672 15.305 1 58.44 76 PHE A C 1
ATOM 546 O O . PHE A 1 76 ? 6 19.781 15.312 1 58.44 76 PHE A O 1
ATOM 553 N N . THR A 1 77 ? 4.41 18.469 14.656 1 57.69 77 THR A N 1
ATOM 554 C CA . THR A 1 77 ? 3.645 19.656 14.273 1 57.69 77 THR A CA 1
ATOM 555 C C . THR A 1 77 ? 2.771 20.125 15.438 1 57.69 77 THR A C 1
ATOM 557 O O . THR A 1 77 ? 2.225 21.234 15.398 1 57.69 77 THR A O 1
ATOM 560 N N . ASN A 1 78 ? 2.449 19.328 16.359 1 49.72 78 ASN A N 1
ATOM 561 C CA . ASN A 1 78 ? 1.806 19.844 17.562 1 49.72 78 ASN A CA 1
ATOM 562 C C . ASN A 1 78 ? 2.826 20.141 18.656 1 49.72 78 ASN A C 1
ATOM 564 O O . ASN A 1 78 ? 3.828 19.438 18.797 1 49.72 78 ASN A O 1
ATOM 568 N N . MET B 1 1 ? -9.188 41.438 -3.895 1 41.34 1 MET B N 1
ATOM 569 C CA . MET B 1 1 ? -8.734 40.031 -3.838 1 41.34 1 MET B CA 1
ATOM 570 C C . MET B 1 1 ? -8.117 39.719 -2.48 1 41.34 1 MET B C 1
ATOM 572 O O . MET B 1 1 ? -6.988 40.125 -2.197 1 41.34 1 MET B O 1
ATOM 576 N N . ASP B 1 2 ? -8.844 39.562 -1.416 1 47.41 2 ASP B N 1
ATOM 577 C CA . ASP B 1 2 ? -8.586 39.719 0.013 1 47.41 2 ASP B CA 1
ATOM 578 C C . ASP B 1 2 ? -7.75 38.562 0.546 1 47.41 2 ASP B C 1
ATOM 580 O O . ASP B 1 2 ? -7.688 37.5 -0.073 1 47.41 2 ASP B O 1
ATOM 584 N N . ALA B 1 3 ? -6.785 38.875 1.462 1 56.56 3 ALA B N 1
ATOM 585 C CA . ALA B 1 3 ? -5.852 37.969 2.143 1 56.56 3 ALA B CA 1
ATOM 586 C C . ALA B 1 3 ? -6.488 36.625 2.396 1 56.56 3 ALA B C 1
ATOM 588 O O . ALA B 1 3 ? -5.809 35.594 2.359 1 56.56 3 ALA B O 1
ATOM 589 N N . THR B 1 4 ? -7.742 36.562 2.531 1 54.75 4 THR B N 1
ATOM 590 C CA . THR B 1 4 ? -8.445 35.312 2.809 1 54.75 4 THR B CA 1
ATOM 591 C C . THR B 1 4 ? -8.461 34.406 1.577 1 54.75 4 THR B C 1
ATOM 593 O O . THR B 1 4 ? -8.359 33.188 1.695 1 54.75 4 THR B O 1
ATOM 596 N N . THR B 1 5 ? -8.68 34.906 0.342 1 54.31 5 THR B N 1
ATOM 597 C CA . THR B 1 5 ? -8.688 34.156 -0.905 1 54.31 5 THR B CA 1
ATOM 598 C C . THR B 1 5 ? -7.301 33.594 -1.21 1 54.31 5 THR B C 1
ATOM 600 O O . THR B 1 5 ? -7.176 32.5 -1.722 1 54.31 5 THR B O 1
ATOM 603 N N . VAL B 1 6 ? -6.305 34.406 -0.982 1 49.66 6 VAL B N 1
ATOM 604 C CA . VAL B 1 6 ? -4.945 33.938 -1.245 1 49.66 6 VAL B CA 1
ATOM 605 C C . VAL B 1 6 ? -4.594 32.812 -0.298 1 49.66 6 VAL B C 1
ATOM 607 O O . VAL B 1 6 ? -3.986 31.812 -0.709 1 49.66 6 VAL B O 1
ATOM 610 N N . LEU B 1 7 ? -4.941 33 0.962 1 50.72 7 LEU B N 1
ATOM 611 C CA . LEU B 1 7 ? -4.672 31.953 1.923 1 50.72 7 LEU B CA 1
ATOM 612 C C . LEU B 1 7 ? -5.426 30.672 1.551 1 50.72 7 LEU B C 1
ATOM 614 O O . LEU B 1 7 ? -4.895 29.562 1.689 1 50.72 7 LEU B O 1
ATOM 618 N N . ALA B 1 8 ? -6.695 30.797 1.1 1 55.28 8 ALA B N 1
ATOM 619 C CA . ALA B 1 8 ? -7.488 29.641 0.649 1 55.28 8 ALA B CA 1
ATOM 620 C C . ALA B 1 8 ? -6.848 28.984 -0.568 1 55.28 8 ALA B C 1
ATOM 622 O O . ALA B 1 8 ? -6.848 27.75 -0.688 1 55.28 8 ALA B O 1
ATOM 623 N N . GLU B 1 9 ? -6.375 29.75 -1.504 1 51.44 9 GLU B N 1
ATOM 624 C CA . GLU B 1 9 ? -5.707 29.234 -2.697 1 51.44 9 GLU B CA 1
ATOM 625 C C . GLU B 1 9 ? -4.426 28.484 -2.338 1 51.44 9 GLU B C 1
ATOM 627 O O . GLU B 1 9 ? -4.141 27.422 -2.896 1 51.44 9 GLU B O 1
ATOM 632 N N . ILE B 1 10 ? -3.662 29.109 -1.428 1 50.81 10 ILE B N 1
ATOM 633 C CA . ILE B 1 10 ? -2.414 28.469 -1.022 1 50.81 10 ILE B CA 1
ATOM 634 C C . ILE B 1 10 ? -2.715 27.203 -0.243 1 50.81 10 ILE B C 1
ATOM 636 O O . ILE B 1 10 ? -2.057 26.172 -0.439 1 50.81 10 ILE B O 1
ATOM 640 N N . ASN B 1 11 ? -3.775 27.312 0.615 1 53.72 11 ASN B N 1
ATOM 641 C CA . ASN B 1 11 ? -4.172 26.156 1.396 1 53.72 11 ASN B CA 1
ATOM 642 C C . ASN B 1 11 ? -4.707 25.031 0.504 1 53.72 11 ASN B C 1
ATOM 644 O O . ASN B 1 11 ? -4.422 23.859 0.731 1 53.72 11 ASN B O 1
ATOM 648 N N . GLY B 1 12 ? -5.559 25.406 -0.421 1 54.84 12 GLY B N 1
ATOM 649 C CA . GLY B 1 12 ? -6.066 24.438 -1.387 1 54.84 12 GLY B CA 1
ATOM 650 C C . GLY B 1 12 ? -4.973 23.781 -2.209 1 54.84 12 GLY B C 1
ATOM 651 O O . GLY B 1 12 ? -5.035 22.594 -2.5 1 54.84 12 GLY B O 1
ATOM 652 N N . ASN B 1 13 ? -4.051 24.656 -2.645 1 56.22 13 ASN B N 1
ATOM 653 C CA . ASN B 1 13 ? -2.947 24.156 -3.459 1 56.22 13 ASN B CA 1
ATOM 654 C C . ASN B 1 13 ? -2.082 23.156 -2.684 1 56.22 13 ASN B C 1
ATOM 656 O O . ASN B 1 13 ? -1.691 22.125 -3.217 1 56.22 13 ASN B O 1
ATOM 660 N N . ILE B 1 14 ? -1.854 23.531 -1.483 1 57.59 14 ILE B N 1
ATOM 661 C CA . ILE B 1 14 ? -0.971 22.672 -0.701 1 57.59 14 ILE B CA 1
ATOM 662 C C . ILE B 1 14 ? -1.687 21.359 -0.363 1 57.59 14 ILE B C 1
ATOM 664 O O . ILE B 1 14 ? -1.085 20.297 -0.409 1 57.59 14 ILE B O 1
ATOM 668 N N . ALA B 1 15 ? -3.047 21.516 -0.157 1 58.91 15 ALA B N 1
ATOM 669 C CA . ALA B 1 15 ? -3.844 20.312 0.078 1 58.91 15 ALA B CA 1
ATOM 670 C C . ALA B 1 15 ? -3.828 19.406 -1.142 1 58.91 15 ALA B C 1
ATOM 672 O O . ALA B 1 15 ? -3.703 18.172 -1.009 1 58.91 15 ALA B O 1
ATOM 673 N N . THR B 1 16 ? -3.949 20 -2.279 1 59.56 16 THR B N 1
ATOM 674 C CA . THR B 1 16 ? -3.949 19.234 -3.521 1 59.56 16 THR B CA 1
ATOM 675 C C . THR B 1 16 ? -2.59 18.594 -3.756 1 59.56 16 THR B C 1
ATOM 677 O O . THR B 1 16 ? -2.514 17.438 -4.191 1 59.56 16 THR B O 1
ATOM 680 N N . VAL B 1 17 ? -1.612 19.234 -3.457 1 63.47 17 VAL B N 1
ATOM 681 C CA . VAL B 1 17 ? -0.275 18.672 -3.627 1 63.47 17 VAL B CA 1
ATOM 682 C C . VAL B 1 17 ? -0.061 17.531 -2.637 1 63.47 17 VAL B C 1
ATOM 684 O O . VAL B 1 17 ? 0.487 16.484 -2.994 1 63.47 17 VAL B O 1
ATOM 687 N N . GLY B 1 18 ? -0.582 17.766 -1.447 1 64 18 GLY B N 1
ATOM 688 C CA . GLY B 1 18 ? -0.468 16.719 -0.444 1 64 18 GLY B CA 1
ATOM 689 C C . GLY B 1 18 ? -1.166 15.422 -0.841 1 64 18 GLY B C 1
ATOM 690 O O . GLY B 1 18 ? -0.603 14.336 -0.699 1 64 18 GLY B O 1
ATOM 691 N N . TYR B 1 19 ? -2.363 15.68 -1.479 1 63.38 19 TYR B N 1
ATOM 692 C CA . TYR B 1 19 ? -3.113 14.523 -1.952 1 63.38 19 TYR B CA 1
ATOM 693 C C . TYR B 1 19 ? -2.387 13.836 -3.102 1 63.38 19 TYR B C 1
ATOM 695 O O . TYR B 1 19 ? -2.328 12.602 -3.158 1 63.38 19 TYR B O 1
ATOM 703 N N . GLY B 1 20 ? -1.936 14.602 -3.988 1 68.06 20 GLY B N 1
ATOM 704 C CA . GLY B 1 20 ? -1.233 14.047 -5.133 1 68.06 20 GLY B CA 1
ATOM 705 C C . GLY B 1 20 ? -0.031 13.203 -4.742 1 68.06 20 GLY B C 1
ATOM 706 O O . GLY B 1 20 ? 0.173 12.117 -5.285 1 68.06 20 GLY B O 1
ATOM 707 N N . LEU B 1 21 ? 0.637 13.68 -3.855 1 72.69 21 LEU B N 1
ATOM 708 C CA . LEU B 1 21 ? 1.823 12.961 -3.41 1 72.69 21 LEU B CA 1
ATOM 709 C C . LEU B 1 21 ? 1.438 11.695 -2.652 1 72.69 21 LEU B C 1
ATOM 711 O O . LEU B 1 21 ? 2.09 10.656 -2.793 1 72.69 21 LEU B O 1
ATOM 715 N N . ALA B 1 22 ? 0.285 11.789 -1.966 1 73.5 22 ALA B N 1
ATOM 716 C CA . ALA B 1 22 ? -0.185 10.664 -1.16 1 73.5 22 ALA B CA 1
ATOM 717 C C . ALA B 1 22 ? -0.682 9.523 -2.047 1 73.5 22 ALA B C 1
ATOM 719 O O . ALA B 1 22 ? -0.66 8.359 -1.641 1 73.5 22 ALA B O 1
ATOM 720 N N . ALA B 1 23 ? -0.988 9.922 -3.258 1 80.69 23 ALA B N 1
ATOM 721 C CA . ALA B 1 23 ? -1.575 8.93 -4.156 1 80.69 23 ALA B CA 1
ATOM 722 C C . ALA B 1 23 ? -0.496 8.211 -4.957 1 80.69 23 ALA B C 1
ATOM 724 O O . ALA B 1 23 ? -0.743 7.141 -5.523 1 80.69 23 ALA B O 1
ATOM 725 N N . ILE B 1 24 ? 0.655 8.742 -5.012 1 86.19 24 ILE B N 1
ATOM 726 C CA . ILE B 1 24 ? 1.723 8.188 -5.836 1 86.19 24 ILE B CA 1
ATOM 727 C C . ILE B 1 24 ? 2.115 6.809 -5.309 1 86.19 24 ILE B C 1
ATOM 729 O O . ILE B 1 24 ? 2.176 5.84 -6.074 1 86.19 24 ILE B O 1
ATOM 733 N N . GLY B 1 25 ? 2.336 6.66 -4.078 1 89.19 25 GLY B N 1
ATOM 734 C CA . GLY B 1 25 ? 2.746 5.402 -3.479 1 89.19 25 GLY B CA 1
ATOM 735 C C . GLY B 1 25 ? 1.747 4.281 -3.701 1 89.19 25 GLY B C 1
ATOM 736 O O . GLY B 1 25 ? 2.074 3.266 -4.316 1 89.19 25 GLY B O 1
ATOM 737 N N . PRO B 1 26 ? 0.58 4.52 -3.326 1 91.94 26 PRO B N 1
ATOM 738 C CA . PRO B 1 26 ? -0.454 3.502 -3.523 1 91.94 26 PRO B CA 1
ATOM 739 C C . PRO B 1 26 ? -0.666 3.154 -4.996 1 91.94 26 PRO B C 1
ATOM 741 O O . PRO B 1 26 ? -0.88 1.987 -5.332 1 91.94 26 PRO B O 1
ATOM 744 N N . ALA B 1 27 ? -0.586 4.125 -5.902 1 92.19 27 ALA B N 1
ATOM 745 C CA . ALA B 1 27 ? -0.73 3.854 -7.332 1 92.19 27 ALA B CA 1
ATOM 746 C C . ALA B 1 27 ? 0.365 2.912 -7.824 1 92.19 27 ALA B C 1
ATOM 748 O O . ALA B 1 27 ? 0.086 1.947 -8.539 1 92.19 27 ALA B O 1
ATOM 749 N N . ILE B 1 28 ? 1.508 3.145 -7.445 1 94.19 28 ILE B N 1
ATOM 750 C CA . ILE B 1 28 ? 2.637 2.303 -7.828 1 94.19 28 ILE B CA 1
ATOM 751 C C . ILE B 1 28 ? 2.494 0.925 -7.188 1 94.19 28 ILE B C 1
ATOM 753 O O . ILE B 1 28 ? 2.672 -0.098 -7.852 1 94.19 28 ILE B O 1
ATOM 757 N N . GLY B 1 29 ? 2.152 0.914 -5.98 1 96.31 29 GLY B N 1
ATOM 758 C CA . GLY B 1 29 ? 1.969 -0.349 -5.281 1 96.31 29 GLY B CA 1
ATOM 759 C C . GLY B 1 29 ? 0.91 -1.232 -5.914 1 96.31 29 GLY B C 1
ATOM 760 O O . GLY B 1 29 ? 1.146 -2.418 -6.156 1 96.31 29 GLY B O 1
ATOM 761 N N . VAL B 1 30 ? -0.214 -0.675 -6.246 1 97.44 30 VAL B N 1
ATOM 762 C CA . VAL B 1 30 ? -1.294 -1.413 -6.895 1 97.44 30 VAL B CA 1
ATOM 763 C C . VAL B 1 30 ? -0.824 -1.931 -8.25 1 97.44 30 VAL B C 1
ATOM 765 O O . VAL B 1 30 ? -1.111 -3.072 -8.617 1 97.44 30 VAL B O 1
ATOM 768 N N . GLY B 1 31 ? -0.105 -1.157 -8.906 1 97.69 31 GLY B N 1
ATOM 769 C CA . GLY B 1 31 ? 0.442 -1.583 -10.188 1 97.69 31 GLY B CA 1
ATOM 770 C C . GLY B 1 31 ? 1.338 -2.801 -10.078 1 97.69 31 GLY B C 1
ATOM 771 O O . GLY B 1 31 ? 1.251 -3.719 -10.898 1 97.69 31 GLY B O 1
ATOM 772 N N . ILE B 1 32 ? 2.172 -2.787 -9.18 1 97.88 32 ILE B N 1
ATOM 773 C CA . ILE B 1 32 ? 3.078 -3.908 -8.953 1 97.88 32 ILE B CA 1
ATOM 774 C C . ILE B 1 32 ? 2.273 -5.16 -8.609 1 97.88 32 ILE B C 1
ATOM 776 O O . ILE B 1 32 ? 2.48 -6.219 -9.211 1 97.88 32 ILE B O 1
ATOM 780 N N . VAL B 1 33 ? 1.317 -5.066 -7.77 1 98.5 33 VAL B N 1
ATOM 781 C CA . VAL B 1 33 ? 0.513 -6.199 -7.324 1 98.5 33 VAL B CA 1
ATOM 782 C C . VAL B 1 33 ? -0.276 -6.766 -8.5 1 98.5 33 VAL B C 1
ATOM 784 O O . VAL B 1 33 ? -0.251 -7.977 -8.75 1 98.5 33 VAL B O 1
ATOM 787 N N . VAL B 1 34 ? -0.947 -5.938 -9.18 1 98.69 34 VAL B N 1
ATOM 788 C CA . VAL B 1 34 ? -1.771 -6.387 -10.289 1 98.69 34 VAL B CA 1
ATOM 789 C C . VAL B 1 34 ? -0.881 -6.953 -11.398 1 98.69 34 VAL B C 1
ATOM 791 O O . VAL B 1 34 ? -1.197 -7.984 -11.992 1 98.69 34 VAL B O 1
ATOM 794 N N . GLY B 1 35 ? 0.211 -6.281 -11.656 1 98.5 35 GLY B N 1
ATOM 795 C CA . GLY B 1 35 ? 1.154 -6.773 -12.641 1 98.5 35 GLY B CA 1
ATOM 796 C C . GLY B 1 35 ? 1.661 -8.172 -12.344 1 98.5 35 GLY B C 1
ATOM 797 O O . GLY B 1 35 ? 1.642 -9.047 -13.211 1 98.5 35 GLY B O 1
ATOM 798 N N . LYS B 1 36 ? 2.08 -8.383 -11.164 1 98.69 36 LYS B N 1
ATOM 799 C CA . LYS B 1 36 ? 2.594 -9.695 -10.773 1 98.69 36 LYS B CA 1
ATOM 800 C C . LYS B 1 36 ? 1.482 -10.742 -10.766 1 98.69 36 LYS B C 1
ATOM 802 O O . LYS B 1 36 ? 1.726 -11.914 -11.062 1 98.69 36 LYS B O 1
ATOM 807 N N . THR B 1 37 ? 0.249 -10.312 -10.43 1 98.75 37 THR B N 1
ATOM 808 C CA . THR B 1 37 ? -0.887 -11.227 -10.492 1 98.75 37 THR B CA 1
ATOM 809 C C . THR B 1 37 ? -1.12 -11.695 -11.93 1 98.75 37 THR B C 1
ATOM 811 O O . THR B 1 37 ? -1.288 -12.891 -12.18 1 98.75 37 THR B O 1
ATOM 814 N N . ILE B 1 38 ? -1.15 -10.75 -12.867 1 98.62 38 ILE B N 1
ATOM 815 C CA . ILE B 1 38 ? -1.362 -11.055 -14.273 1 98.62 38 ILE B CA 1
ATOM 816 C C . ILE B 1 38 ? -0.287 -12.023 -14.758 1 98.62 38 ILE B C 1
ATOM 818 O O . ILE B 1 38 ? -0.595 -13.039 -15.398 1 98.62 38 ILE B O 1
ATOM 822 N N . GLU B 1 39 ? 0.906 -11.727 -14.398 1 98.31 39 GLU B N 1
ATOM 823 C CA . GLU B 1 39 ? 2.02 -12.594 -14.773 1 98.31 39 GLU B CA 1
ATOM 824 C C . GLU B 1 39 ? 1.873 -13.977 -14.148 1 98.31 39 GLU B C 1
ATOM 826 O O . GLU B 1 39 ? 2.105 -14.992 -14.805 1 98.31 39 GLU B O 1
ATOM 831 N N . GLY B 1 40 ? 1.542 -14.055 -12.93 1 97.88 40 GLY B N 1
ATOM 832 C CA . GLY B 1 40 ? 1.367 -15.32 -12.227 1 97.88 40 GLY B CA 1
ATOM 833 C C . GLY B 1 40 ? 0.249 -16.172 -12.797 1 97.88 40 GLY B C 1
ATOM 834 O O . GLY B 1 40 ? 0.415 -17.375 -12.992 1 97.88 40 GLY B O 1
ATOM 835 N N . VAL B 1 41 ? -0.869 -15.516 -13.141 1 98.06 41 VAL B N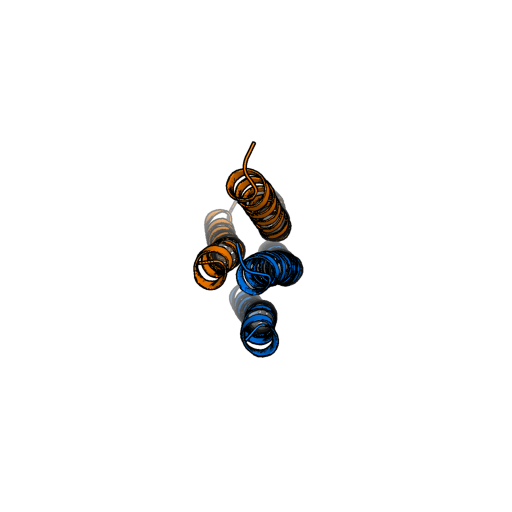 1
ATOM 836 C CA . VAL B 1 41 ? -2.016 -16.219 -13.695 1 98.06 41 VAL B CA 1
ATOM 837 C C . VAL B 1 41 ? -1.665 -16.766 -15.078 1 98.06 41 VAL B C 1
ATOM 839 O O . VAL B 1 41 ? -2.062 -17.875 -15.438 1 98.06 41 VAL B O 1
ATOM 842 N N . ALA B 1 42 ? -0.896 -16.062 -15.844 1 97 42 ALA B N 1
ATOM 843 C CA . ALA B 1 42 ? -0.456 -16.5 -17.156 1 97 42 ALA B CA 1
ATOM 844 C C . ALA B 1 42 ? 0.442 -17.734 -17.047 1 97 42 ALA B C 1
ATOM 846 O O . ALA B 1 42 ? 0.396 -18.625 -17.906 1 97 42 ALA B O 1
ATOM 847 N N . ARG B 1 43 ? 1.186 -17.812 -15.969 1 94.56 43 ARG B N 1
ATOM 848 C CA . ARG B 1 43 ? 2.129 -18.906 -15.75 1 94.56 43 ARG B CA 1
ATOM 849 C C . ARG B 1 43 ? 1.428 -20.125 -15.18 1 94.56 43 ARG B C 1
ATOM 851 O O . ARG B 1 43 ? 1.777 -21.266 -15.508 1 94.56 43 ARG B O 1
ATOM 858 N N . GLN B 1 44 ? 0.453 -19.828 -14.219 1 96.38 44 GLN B N 1
ATOM 859 C CA . GLN B 1 44 ? -0.278 -20.875 -13.523 1 96.38 44 GLN B CA 1
ATOM 860 C C . GLN B 1 44 ? -1.776 -20.594 -13.508 1 96.38 44 GLN B C 1
ATOM 862 O O . GLN B 1 44 ? -2.338 -20.234 -12.477 1 96.38 44 GLN B O 1
ATOM 867 N N . PRO B 1 45 ? -2.506 -20.844 -14.633 1 96.75 45 PRO B N 1
ATOM 868 C CA . PRO B 1 45 ? -3.928 -20.516 -14.75 1 96.75 45 PRO B CA 1
ATOM 869 C C . PRO B 1 45 ? -4.797 -21.281 -13.758 1 96.75 45 PRO B C 1
ATOM 871 O O . PRO B 1 45 ? -5.867 -20.797 -13.367 1 96.75 45 PRO B O 1
ATOM 874 N N . GLU B 1 46 ? -4.266 -22.344 -13.258 1 97 46 GLU B N 1
ATOM 875 C CA . GLU B 1 46 ? -5.035 -23.141 -12.312 1 97 46 GLU B CA 1
ATOM 876 C C . GLU B 1 46 ? -5.082 -22.484 -10.938 1 97 46 GLU B C 1
ATOM 878 O O . GLU B 1 46 ? -5.922 -22.828 -10.109 1 97 46 GLU B O 1
ATOM 883 N N . LEU B 1 47 ? -4.129 -21.578 -10.68 1 96.88 47 LEU B N 1
ATOM 884 C CA . LEU B 1 47 ? -4.051 -20.906 -9.383 1 96.88 47 LEU B CA 1
ATOM 885 C C . LEU B 1 47 ? -4.664 -19.516 -9.461 1 96.88 47 LEU B C 1
ATOM 887 O O . LEU B 1 47 ? -4.461 -18.688 -8.562 1 96.88 47 LEU B O 1
ATOM 891 N N . ALA B 1 48 ? -5.449 -19.203 -10.523 1 97.81 48 ALA B N 1
ATOM 892 C CA . ALA B 1 48 ? -5.969 -17.859 -10.75 1 97.81 48 ALA B CA 1
ATOM 893 C C . ALA B 1 48 ? -6.785 -17.375 -9.547 1 97.81 48 ALA B C 1
ATOM 895 O O . ALA B 1 48 ? -6.637 -16.234 -9.102 1 97.81 48 ALA B O 1
ATOM 896 N N . GLY B 1 49 ? -7.543 -18.219 -9.031 1 97.62 49 GLY B N 1
ATOM 897 C CA . GLY B 1 49 ? -8.344 -17.828 -7.879 1 97.62 49 GLY B CA 1
ATOM 898 C C . GLY B 1 49 ? -7.512 -17.453 -6.668 1 97.62 49 GLY B C 1
ATOM 899 O O . GLY B 1 49 ? -7.75 -16.422 -6.039 1 97.62 49 GLY B O 1
ATOM 900 N N . ARG B 1 50 ? -6.598 -18.266 -6.324 1 97.44 50 ARG B N 1
ATOM 901 C CA . ARG B 1 50 ? -5.734 -18 -5.172 1 97.44 50 ARG B CA 1
ATOM 902 C C . ARG B 1 50 ? -4.902 -16.75 -5.379 1 97.44 50 ARG B C 1
ATOM 904 O O . ARG B 1 50 ? -4.746 -15.945 -4.457 1 97.44 50 ARG B O 1
ATOM 911 N N . LEU B 1 51 ? -4.367 -16.625 -6.602 1 98.38 51 LEU B N 1
ATOM 912 C CA . LEU B 1 51 ? -3.541 -15.461 -6.902 1 98.38 51 LEU B CA 1
ATOM 913 C C . LEU B 1 51 ? -4.375 -14.188 -6.879 1 98.38 51 LEU B C 1
ATOM 915 O O . LEU B 1 51 ? -3.896 -13.133 -6.453 1 98.38 51 LEU B O 1
ATOM 919 N N . GLN B 1 52 ? -5.66 -14.281 -7.277 1 98.5 52 GLN B N 1
ATOM 920 C CA . GLN B 1 52 ? -6.562 -13.133 -7.211 1 98.5 52 GLN B CA 1
ATOM 921 C C . GLN B 1 52 ? -6.863 -12.75 -5.762 1 98.5 52 GLN B C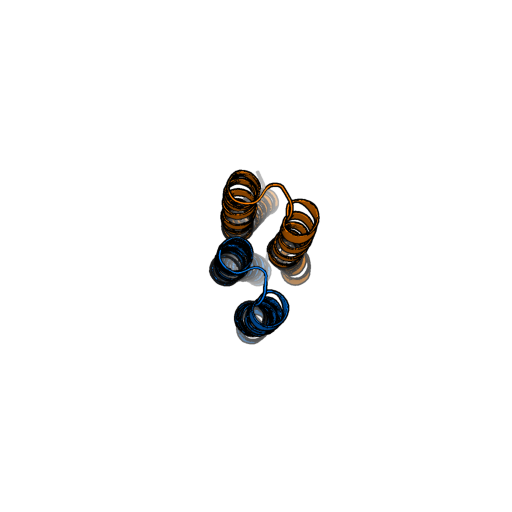 1
ATOM 923 O O . GLN B 1 52 ? -7.008 -11.57 -5.445 1 98.5 52 GLN B O 1
ATOM 928 N N . VAL B 1 53 ? -6.926 -13.672 -4.887 1 98.06 53 VAL B N 1
ATOM 929 C CA . VAL B 1 53 ? -7.145 -13.391 -3.473 1 98.06 53 VAL B CA 1
ATOM 930 C C . VAL B 1 53 ? -5.949 -12.625 -2.908 1 98.06 53 VAL B C 1
ATOM 932 O O . VAL B 1 53 ? -6.121 -11.609 -2.23 1 98.06 53 VAL B O 1
ATOM 935 N N . LEU B 1 54 ? -4.77 -13.062 -3.273 1 98.44 54 LEU B N 1
ATOM 936 C CA . LEU B 1 54 ? -3.561 -12.367 -2.846 1 98.44 54 LEU B CA 1
ATOM 937 C C . LEU B 1 54 ? -3.518 -10.953 -3.418 1 98.44 54 LEU B C 1
ATOM 939 O O . LEU B 1 54 ? -3.102 -10.016 -2.736 1 98.44 54 LEU B O 1
ATOM 943 N N . MET B 1 55 ? -3.938 -10.859 -4.629 1 98.62 55 MET B N 1
ATOM 944 C CA . MET B 1 55 ? -3.992 -9.555 -5.281 1 98.62 55 MET B CA 1
ATOM 945 C C . MET B 1 55 ? -4.879 -8.594 -4.5 1 98.62 55 MET B C 1
ATOM 947 O O . MET B 1 55 ? -4.492 -7.453 -4.25 1 98.62 55 MET B O 1
ATOM 951 N N . TRP B 1 56 ? -6.066 -9.062 -4.145 1 98.56 56 TRP B N 1
ATOM 952 C CA . TRP B 1 56 ? -7.016 -8.219 -3.426 1 98.56 56 TRP B CA 1
ATOM 953 C C . TRP B 1 56 ? -6.457 -7.812 -2.066 1 98.56 56 TRP B C 1
ATOM 955 O O . TRP B 1 56 ? -6.656 -6.68 -1.622 1 98.56 56 TRP B O 1
ATOM 965 N N . ILE B 1 57 ? -5.738 -8.703 -1.429 1 97.69 57 ILE B N 1
ATOM 966 C CA . ILE B 1 57 ? -5.105 -8.406 -0.149 1 97.69 57 ILE B CA 1
ATOM 967 C C . ILE B 1 57 ? -4.078 -7.289 -0.332 1 97.69 57 ILE B C 1
ATOM 969 O O . ILE B 1 57 ? -4.074 -6.309 0.417 1 97.69 57 ILE B O 1
ATOM 973 N N . GLY B 1 58 ? -3.258 -7.438 -1.372 1 98.06 58 GLY B N 1
ATOM 974 C CA . GLY B 1 58 ? -2.277 -6.41 -1.68 1 98.06 58 GLY B CA 1
ATOM 975 C C . GLY B 1 58 ? -2.902 -5.066 -2 1 98.06 58 GLY B C 1
ATOM 976 O O . GLY B 1 58 ? -2.443 -4.031 -1.516 1 98.06 58 GLY B O 1
ATOM 977 N N . ILE B 1 59 ? -4.004 -5.059 -2.811 1 97.62 59 ILE B N 1
ATOM 978 C CA . ILE B 1 59 ? -4.695 -3.832 -3.186 1 97.62 59 ILE B CA 1
ATOM 979 C C . ILE B 1 59 ? -5.316 -3.189 -1.947 1 97.62 59 ILE B C 1
ATOM 981 O O . ILE B 1 59 ? -5.219 -1.976 -1.756 1 97.62 59 ILE B O 1
ATOM 985 N N . ALA B 1 60 ? -5.875 -4.008 -1.131 1 97.31 60 ALA B N 1
ATOM 986 C CA . ALA B 1 60 ? -6.547 -3.506 0.065 1 97.31 60 ALA B CA 1
ATOM 987 C C . ALA B 1 60 ? -5.57 -2.773 0.978 1 97.31 60 ALA B C 1
ATOM 989 O O . ALA B 1 60 ? -5.844 -1.655 1.422 1 97.31 60 ALA B O 1
ATOM 990 N N . PHE B 1 61 ? -4.395 -3.334 1.238 1 96.06 61 PHE B N 1
ATOM 991 C CA . PHE B 1 61 ? -3.416 -2.754 2.15 1 96.06 61 PHE B CA 1
ATOM 992 C C . PHE B 1 61 ? -2.762 -1.524 1.529 1 96.06 61 PHE B C 1
ATOM 994 O O . PHE B 1 61 ? -2.463 -0.554 2.229 1 96.06 61 PHE B O 1
ATOM 1001 N N . THR B 1 62 ? -2.512 -1.528 0.199 1 95 62 THR B N 1
ATOM 1002 C CA . THR B 1 62 ? -1.946 -0.38 -0.5 1 95 62 THR B CA 1
ATOM 1003 C C . THR B 1 62 ? -2.92 0.796 -0.482 1 95 62 THR B C 1
ATOM 1005 O O . THR B 1 62 ? -2.527 1.928 -0.191 1 95 62 THR B O 1
ATOM 1008 N N . GLU B 1 63 ? -4.195 0.501 -0.763 1 93.12 63 GLU B N 1
ATOM 1009 C CA . GLU B 1 63 ? -5.227 1.534 -0.777 1 93.12 63 GLU B CA 1
ATOM 1010 C C . GLU B 1 63 ? -5.465 2.098 0.621 1 93.12 63 GLU B C 1
ATOM 1012 O O . GLU B 1 63 ? -5.75 3.287 0.776 1 93.12 63 GLU B O 1
ATOM 1017 N N . ALA B 1 64 ? -5.441 1.214 1.622 1 92.12 64 ALA B N 1
ATOM 1018 C CA . ALA B 1 64 ? -5.598 1.664 3.004 1 92.12 64 ALA B CA 1
ATOM 1019 C C . ALA B 1 64 ? -4.602 2.77 3.336 1 92.12 64 ALA B C 1
ATOM 1021 O O . ALA B 1 64 ? -4.953 3.756 3.988 1 92.12 64 ALA B O 1
ATOM 1022 N N . LEU B 1 65 ? -3.4 2.645 2.809 1 87.75 65 LEU B N 1
ATOM 1023 C CA . LEU B 1 65 ? -2.369 3.646 3.047 1 87.75 65 LEU B CA 1
ATOM 1024 C C . LEU B 1 65 ? -2.717 4.961 2.355 1 87.75 65 LEU B C 1
ATOM 1026 O O . LEU B 1 65 ? -2.447 6.039 2.891 1 87.75 65 LEU B O 1
ATOM 1030 N N . ALA B 1 66 ? -3.25 4.832 1.161 1 84.38 66 ALA B N 1
ATOM 1031 C CA . ALA B 1 66 ? -3.697 6.027 0.452 1 84.38 66 ALA B CA 1
ATOM 1032 C C . ALA B 1 66 ? -4.789 6.75 1.233 1 84.38 66 ALA B C 1
ATOM 1034 O O . ALA B 1 66 ? -4.73 7.969 1.411 1 84.38 66 ALA B O 1
ATOM 1035 N N . PHE B 1 67 ? -5.816 6.02 1.674 1 84.31 67 PHE B N 1
ATOM 1036 C CA . PHE B 1 67 ? -6.957 6.59 2.387 1 84.31 67 PHE B CA 1
ATOM 1037 C C . PHE B 1 67 ? -6.512 7.211 3.705 1 84.31 67 PHE B C 1
ATOM 1039 O O . PHE B 1 67 ? -6.961 8.297 4.066 1 84.31 67 PHE B O 1
ATOM 1046 N N . ILE B 1 68 ? -5.609 6.551 4.418 1 80.88 68 ILE B N 1
ATOM 1047 C CA . ILE B 1 68 ? -5.105 7.062 5.688 1 80.88 68 ILE B CA 1
ATOM 1048 C C . ILE B 1 68 ? -4.355 8.375 5.453 1 80.88 68 ILE B C 1
ATOM 1050 O O . ILE B 1 68 ? -4.484 9.32 6.234 1 80.88 68 ILE B O 1
ATOM 1054 N N . GLY B 1 69 ? -3.568 8.422 4.465 1 74.94 69 GLY B N 1
ATOM 1055 C CA . GLY B 1 69 ? -2.871 9.648 4.125 1 74.94 69 GLY B CA 1
ATOM 1056 C C . GLY B 1 69 ? -3.809 10.812 3.857 1 74.94 69 GLY B C 1
ATOM 1057 O O . GLY B 1 69 ? -3.58 11.922 4.344 1 74.94 69 GLY B O 1
ATOM 1058 N N . ILE B 1 70 ? -4.871 10.539 3.137 1 73.12 70 ILE B N 1
ATOM 1059 C CA . ILE B 1 70 ? -5.852 11.555 2.793 1 73.12 70 ILE B CA 1
ATOM 1060 C C . ILE B 1 70 ? -6.621 11.977 4.043 1 73.12 70 ILE B C 1
ATOM 1062 O O . ILE B 1 70 ? -6.848 13.164 4.273 1 73.12 70 ILE B O 1
ATOM 1066 N N . ALA B 1 71 ? -6.996 11.016 4.797 1 76.81 71 ALA B N 1
ATOM 1067 C CA . ALA B 1 71 ? -7.754 11.289 6.012 1 76.81 71 ALA B CA 1
ATOM 1068 C C . ALA B 1 71 ? -6.945 12.141 6.988 1 76.81 71 ALA B C 1
ATOM 1070 O O . ALA B 1 71 ? -7.484 13.047 7.625 1 76.81 71 ALA B O 1
ATOM 1071 N N . THR B 1 72 ? -5.75 11.828 7.141 1 71.06 72 THR B N 1
ATOM 1072 C CA . THR B 1 72 ? -4.883 12.555 8.062 1 71.06 72 THR B CA 1
ATOM 1073 C C . THR B 1 72 ? -4.75 14.016 7.645 1 71.06 72 THR B C 1
ATOM 1075 O O . THR B 1 72 ? -4.695 14.906 8.492 1 71.06 72 THR B O 1
ATOM 1078 N N . TYR B 1 73 ? -4.68 14.18 6.359 1 65.75 73 TYR B N 1
ATOM 1079 C CA . TYR B 1 73 ? -4.66 15.547 5.859 1 65.75 73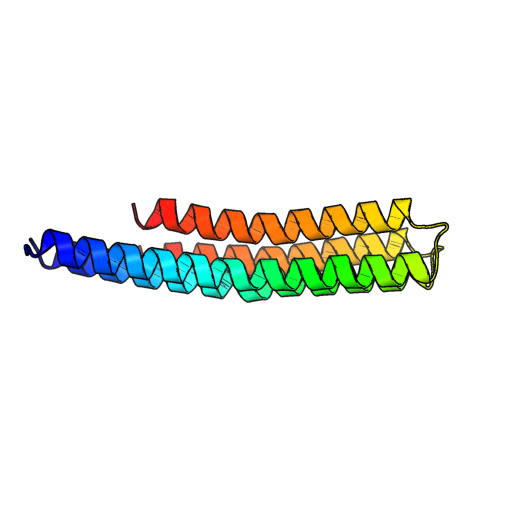 TYR B CA 1
ATOM 1080 C C . TYR B 1 73 ? -5.906 16.312 6.305 1 65.75 73 TYR B C 1
ATOM 1082 O O . TYR B 1 73 ? -5.812 17.453 6.762 1 65.75 73 TYR B O 1
ATOM 1090 N N . PHE B 1 74 ? -6.977 15.719 6.125 1 65.94 74 PHE B N 1
ATOM 1091 C CA . PHE B 1 74 ? -8.234 16.375 6.457 1 65.94 74 PHE B CA 1
ATOM 1092 C C . PHE B 1 74 ? -8.359 16.594 7.961 1 65.94 74 PHE B C 1
ATOM 1094 O O . PHE B 1 74 ? -8.891 17.609 8.406 1 65.94 74 PHE B O 1
ATOM 1101 N N . ILE B 1 75 ? -7.832 15.742 8.727 1 65.62 75 ILE B N 1
ATOM 1102 C CA . ILE B 1 75 ? -7.969 15.82 10.172 1 65.62 75 ILE B CA 1
ATOM 1103 C C . ILE B 1 75 ? -7.035 16.891 10.727 1 65.62 75 ILE B C 1
ATOM 1105 O O . ILE B 1 75 ? -7.41 17.656 11.617 1 65.62 75 ILE B O 1
ATOM 1109 N N . PHE B 1 76 ? -5.906 17.031 10.141 1 57.53 76 PHE B N 1
ATOM 1110 C CA . PHE B 1 76 ? -4.918 17.891 10.773 1 57.53 76 PHE B CA 1
ATOM 1111 C C . PHE B 1 76 ? -4.961 19.297 10.156 1 57.53 76 PHE B C 1
ATOM 1113 O O . PHE B 1 76 ? -4.395 20.234 10.711 1 57.53 76 PHE B O 1
ATOM 1120 N N . THR B 1 77 ? -5.301 19.359 9.008 1 56.78 77 THR B N 1
ATOM 1121 C CA . THR B 1 77 ? -5.391 20.703 8.453 1 56.78 77 THR B CA 1
ATOM 1122 C C . THR B 1 77 ? -6.699 21.375 8.859 1 56.78 77 THR B C 1
ATOM 1124 O O . THR B 1 77 ? -6.832 22.594 8.766 1 56.78 77 THR B O 1
ATOM 1127 N N . ASN B 1 78 ? -7.582 20.625 9.281 1 48.22 78 ASN B N 1
ATOM 1128 C CA . ASN B 1 78 ? -8.766 21.266 9.836 1 48.22 78 ASN B CA 1
ATOM 1129 C C . ASN B 1 78 ? -8.703 21.344 11.359 1 48.22 78 ASN B C 1
ATOM 1131 O O . ASN B 1 78 ? -8.211 20.422 12.008 1 48.22 78 ASN B O 1
#

Foldseek 3Di:
DDPVVVVVVVLVVVLVVQLVVQVVQLVVQLVVLVVVLVVVCVVPVVCNVVSVVSSVVSNVVSVVSSVVSNVVSVVVSD/DDPVVVVVVVLVVVLVVQLVVLVPQLVVQLVVLVVVLVVVCVVPVVCNVVSVVVSVVSNVVSVVSSVVSNVVSVVVVD

Organism: NCBI:txid2079792

pLDDT: mean 80.65, std 18.83, range [38.06, 98.75]

InterPro domains:
  IPR000454 ATP synthase, F0 complex, subunit C [MF_01396] (12-77)
  IPR000454 ATP synthase, F0 complex, subunit C [PR00124] (14-33)
  IPR000454 ATP synthase, F0 complex, subunit C [PR00124] (35-50)
  IPR000454 ATP synthase, F0 complex, subunit C [PR00124] (52-77)
  IPR000454 ATP synthase, F0 complex, subunit C [PTHR10031] (9-74)
  IPR002379 V-ATPase proteolipid subunit C-like domain [PF00137] (16-75)
  IPR005953 ATP synthase, F0 complex, subunit C, bacterial/chloroplast [TIGR01260] (22-76)
  IPR020537 ATP synthase, F0 complex, subunit C, DCCD-binding site [PS00605] (42-63)
  IPR035921 F/V-ATP synthase subunit C superfamily [SSF81333] (17-77)
  IPR038662 F1F0 ATP synthase subunit C superfamily [G3DSA:1.20.20.10] (5-78)

Nearest PDB structures (foldseek):
  7njn-assembly1_L  TM=8.951E-01  e=1.472E-03  Mycolicibacterium smegmatis MC2 155
  7njp-assembly1_R  TM=8.904E-01  e=1.669E-03  Mycolicibacterium smegmatis MC2 155
  7njm-assembly1_Q  TM=8.702E-01  e=2.284E-03  Mycolicibacterium smegmatis MC2 155
  7jg7-assembly1_2  TM=8.885E-01  e=3.543E-03  Mycolicibacterium smegmatis
  7jgb-assembly1_2  TM=8.835E-01  e=4.553E-03  Mycolicibacterium smegmatis

Radius of gyration: 19.3 Å; Cα contacts (8 Å, |Δi|>4): 196; chains: 2; bounding box: 16×66×35 Å

Secondary structure (DSSP, 8-state):
--HHHHHHHHHHHHHHHHHHHHHHHHHHHHHHHHHHHHHHHHH-GGGHHHHHHHHHHHHHHHHHHHHHHHHHHHHHH-/--HHHHHHHHHHHHHHHHHHHHHHHHHHHHHHHHHHHHHHHHH-GGGHHHHHHHHHHHHHHHHHHHHHHHHHHHHHH-

Sequence (156 aa):
MDATTVLAEINGNIATVGYGLAAIGPAIGVGIVVGKTIEGVARQPELAGRLQVLMWIGIAFTEALAFIGIATYFIFTNMDATTVLAEINGNIATVGYGLAAIGPAIGVGIVVGKTIEGVARQPELAGRLQVLMWIGIAFTEALAFIGIATYFIFTN

Solvent-accessible surface area (backbone atoms only — not comparable to full-atom values): 7404 Å² total; per-residue (Å²): 136,57,72,65,58,54,50,49,47,50,50,30,32,52,48,25,39,50,35,7,55,36,32,22,57,26,10,34,45,32,9,53,40,38,16,50,34,36,42,46,30,51,74,38,61,89,45,36,70,62,42,50,53,52,30,50,54,49,38,50,56,27,49,50,52,29,53,49,41,48,49,49,46,57,56,68,73,92,138,53,74,65,57,55,51,48,51,52,43,50,48,34,48,50,49,12,47,54,43,17,42,48,13,20,53,52,7,38,48,42,18,50,50,30,33,55,53,23,28,73,75,29,63,89,45,36,66,61,40,49,52,50,32,51,51,31,39,50,58,12,46,49,45,30,51,50,40,50,48,49,36,58,58,61,60,93